Protein AF-A0A964FJA9-F1 (afdb_monomer)

Foldseek 3Di:
DDPPPQDQFAFLQRLCVVPVDDLVRVCVVVVDDSLVSVLSNDDPPDPSHDPDDRVNRNSSSVVSSVVVVVVVVD

pLDDT: mean 90.1, std 13.99, range [39.09, 98.12]

Structure (mmCIF, N/CA/C/O backbone):
data_AF-A0A964FJA9-F1
#
_entry.id   AF-A0A964FJA9-F1
#
loop_
_atom_site.group_PDB
_atom_site.id
_atom_site.type_symbol
_atom_site.label_atom_id
_atom_site.label_alt_id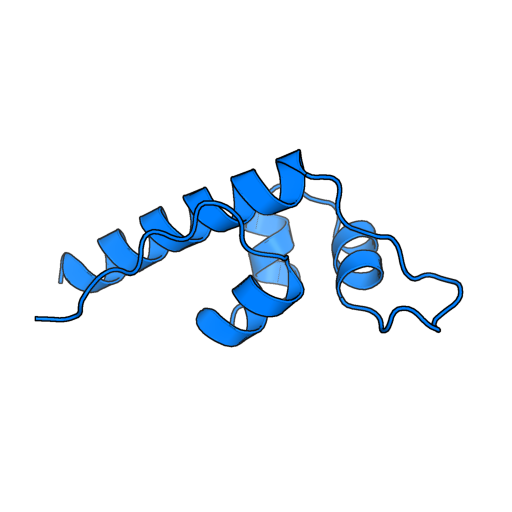
_atom_site.label_comp_id
_atom_site.label_asym_id
_atom_site.label_entity_id
_atom_site.label_seq_id
_atom_site.pdbx_PDB_ins_code
_atom_site.Cartn_x
_atom_site.Cartn_y
_atom_site.Cartn_z
_atom_site.occupancy
_atom_site.B_iso_or_equiv
_atom_site.auth_seq_id
_atom_site.auth_comp_id
_atom_site.auth_asym_id
_atom_site.auth_atom_id
_atom_site.pdbx_PDB_model_num
ATOM 1 N N . MET A 1 1 ? -16.011 -12.448 18.543 1.00 39.09 1 MET A N 1
ATOM 2 C CA . MET A 1 1 ? -14.604 -12.062 18.790 1.00 39.09 1 MET A CA 1
ATOM 3 C C . MET A 1 1 ? -13.833 -12.260 17.498 1.00 39.09 1 MET A C 1
ATOM 5 O O . MET A 1 1 ? -13.640 -13.401 17.100 1.00 39.09 1 MET A O 1
ATOM 9 N N . SER A 1 2 ? -13.486 -11.180 16.794 1.00 42.78 2 SER A N 1
ATOM 10 C CA . SER A 1 2 ? -12.674 -11.284 15.576 1.00 42.78 2 SER A CA 1
ATOM 11 C C . SER A 1 2 ? -11.206 -11.401 15.981 1.00 42.78 2 SER A C 1
ATOM 13 O O . SER A 1 2 ? -10.704 -10.572 16.738 1.00 42.78 2 SER A O 1
ATOM 15 N N . ILE A 1 3 ? -10.533 -12.465 15.551 1.00 52.31 3 ILE A N 1
ATOM 16 C CA . ILE A 1 3 ? -9.117 -12.688 15.849 1.00 52.31 3 ILE A CA 1
ATOM 17 C C . ILE A 1 3 ? -8.321 -11.709 14.982 1.00 52.31 3 ILE A C 1
ATOM 19 O O . ILE A 1 3 ? -8.192 -11.911 13.773 1.00 52.31 3 ILE A O 1
ATOM 23 N N . ILE A 1 4 ? -7.787 -10.643 15.584 1.00 59.16 4 ILE A N 1
ATOM 24 C CA . ILE A 1 4 ? -6.877 -9.727 14.891 1.00 59.16 4 ILE A CA 1
ATOM 25 C C . ILE A 1 4 ? -5.614 -10.520 14.550 1.00 59.16 4 ILE A C 1
ATOM 27 O O . ILE A 1 4 ? -4.763 -10.780 15.401 1.00 59.16 4 ILE A O 1
ATOM 31 N N . THR A 1 5 ? -5.490 -10.948 13.295 1.00 60.56 5 THR A N 1
ATOM 32 C CA . THR A 1 5 ? -4.271 -11.613 12.832 1.00 60.56 5 THR A CA 1
ATOM 33 C C . THR A 1 5 ? -3.178 -10.560 12.691 1.00 60.56 5 THR A C 1
ATOM 35 O O . THR A 1 5 ? -3.179 -9.766 11.748 1.00 60.56 5 THR A O 1
ATOM 38 N N . LEU A 1 6 ? -2.233 -10.549 13.633 1.00 66.19 6 LEU A N 1
ATOM 39 C CA . LEU A 1 6 ? -1.067 -9.667 13.607 1.00 66.19 6 LEU A CA 1
ATOM 40 C C . LEU A 1 6 ? -0.096 -10.116 12.505 1.00 66.19 6 LEU A C 1
ATOM 42 O O . LEU A 1 6 ? 0.853 -10.866 12.742 1.00 66.19 6 LEU A O 1
ATOM 46 N N . LYS A 1 7 ? -0.321 -9.657 11.271 1.00 75.75 7 LYS A N 1
ATOM 47 C CA . LYS A 1 7 ? 0.668 -9.807 10.196 1.00 75.75 7 LYS A CA 1
ATOM 48 C C . LYS A 1 7 ? 1.861 -8.883 10.470 1.00 75.75 7 LYS 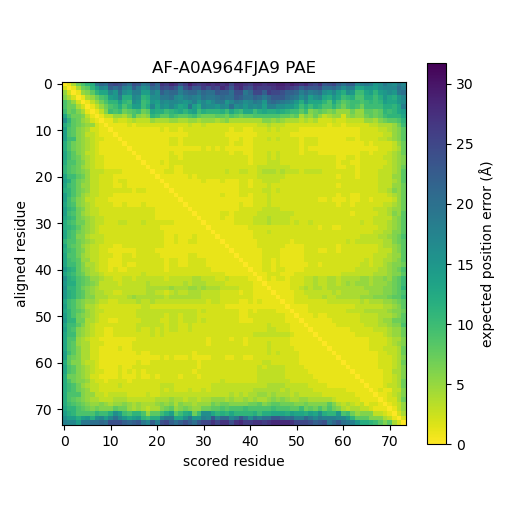A C 1
ATOM 50 O O . LYS A 1 7 ? 1.680 -7.696 10.727 1.00 75.75 7 LYS A O 1
ATOM 55 N N . LYS A 1 8 ? 3.086 -9.420 10.385 1.00 84.00 8 LYS A N 1
ATOM 56 C CA . LYS A 1 8 ? 4.341 -8.646 10.528 1.00 84.00 8 LYS A CA 1
ATOM 57 C C . LYS A 1 8 ? 4.676 -7.804 9.290 1.00 84.00 8 LYS A C 1
ATOM 59 O O . LYS A 1 8 ? 5.436 -6.845 9.391 1.00 84.00 8 LYS A O 1
ATOM 64 N N . GLN A 1 9 ? 4.157 -8.193 8.127 1.00 93.56 9 GLN A N 1
ATOM 65 C CA . GLN A 1 9 ? 4.313 -7.501 6.849 1.00 93.56 9 GLN A CA 1
ATOM 66 C C . GLN A 1 9 ? 3.035 -7.684 6.030 1.00 93.56 9 GLN A C 1
ATOM 68 O O . GLN A 1 9 ? 2.443 -8.763 6.057 1.00 93.56 9 GLN A O 1
ATOM 73 N N . ILE A 1 10 ? 2.618 -6.631 5.331 1.00 95.19 10 ILE A N 1
ATOM 74 C CA . ILE A 1 10 ? 1.473 -6.632 4.419 1.00 95.19 10 ILE A CA 1
ATOM 75 C C . ILE A 1 10 ? 1.888 -5.828 3.193 1.00 95.19 10 ILE A C 1
ATOM 77 O O . ILE A 1 10 ? 2.304 -4.677 3.326 1.00 95.19 10 ILE A O 1
ATOM 81 N N . THR A 1 11 ? 1.794 -6.413 2.005 1.00 96.25 11 THR A N 1
ATOM 82 C CA . THR A 1 11 ? 2.057 -5.667 0.765 1.00 96.25 11 THR A CA 1
ATOM 83 C C . THR A 1 11 ? 0.951 -4.633 0.503 1.00 96.25 11 THR A C 1
ATOM 85 O O . THR A 1 11 ? -0.185 -4.828 0.941 1.00 96.25 11 THR A O 1
ATOM 88 N N . PRO A 1 12 ? 1.204 -3.546 -0.251 1.00 97.06 12 PRO A N 1
ATOM 89 C CA . PRO A 1 12 ? 0.155 -2.593 -0.628 1.00 97.06 12 PRO A CA 1
ATOM 90 C C . PRO A 1 12 ? -1.051 -3.262 -1.312 1.00 97.06 12 PRO A C 1
ATOM 92 O O . PRO A 1 12 ? -2.192 -2.863 -1.078 1.00 97.06 12 PRO A O 1
ATOM 95 N N . SER A 1 13 ? -0.810 -4.305 -2.116 1.00 96.56 13 SER A N 1
ATOM 96 C CA . SER A 1 13 ? -1.855 -5.087 -2.788 1.00 96.56 13 SER A CA 1
ATOM 97 C C . SER A 1 13 ? -2.720 -5.863 -1.798 1.00 96.56 13 SER A C 1
ATOM 99 O O . SER A 1 13 ? -3.946 -5.776 -1.858 1.00 96.56 13 SER A O 1
ATOM 101 N N . GLU A 1 14 ? -2.103 -6.567 -0.844 1.00 95.94 14 GLU A N 1
ATOM 102 C CA . GLU A 1 14 ? -2.835 -7.254 0.226 1.00 95.94 14 GLU A CA 1
ATOM 103 C C . GLU A 1 14 ? -3.613 -6.266 1.099 1.00 95.94 14 GLU A C 1
ATOM 105 O O . GLU A 1 14 ? -4.781 -6.501 1.396 1.00 95.94 14 GLU A O 1
ATOM 110 N N . PHE A 1 15 ? -2.998 -5.144 1.486 1.00 96.50 15 PHE A N 1
ATOM 111 C CA . PHE A 1 15 ? -3.653 -4.108 2.285 1.00 96.50 15 PHE A CA 1
ATOM 112 C C . PHE A 1 15 ? -4.920 -3.601 1.593 1.00 96.50 15 PHE A C 1
ATOM 114 O O . PHE A 1 15 ? -5.979 -3.487 2.213 1.00 96.50 15 PHE A O 1
ATOM 121 N N . ARG A 1 16 ? -4.830 -3.325 0.289 1.00 96.81 16 ARG A N 1
ATOM 122 C CA . ARG A 1 16 ? -5.968 -2.873 -0.512 1.00 96.81 16 ARG A CA 1
ATOM 123 C C . ARG A 1 16 ? -7.079 -3.919 -0.559 1.00 96.81 16 ARG A C 1
ATOM 125 O O . ARG A 1 16 ? -8.242 -3.556 -0.416 1.00 96.81 16 ARG A O 1
ATOM 132 N N . ALA A 1 17 ? -6.731 -5.193 -0.732 1.00 95.88 17 ALA A N 1
ATOM 133 C CA . ALA A 1 17 ? -7.704 -6.283 -0.744 1.00 95.88 17 ALA A CA 1
ATOM 134 C C . ALA A 1 17 ? -8.404 -6.457 0.615 1.00 95.88 17 ALA A C 1
ATOM 136 O O . ALA A 1 17 ? -9.609 -6.679 0.654 1.00 95.88 17 ALA A O 1
ATOM 137 N N . LEU A 1 18 ? -7.667 -6.313 1.720 1.00 94.56 18 LEU A N 1
ATOM 138 C CA . LEU A 1 18 ? -8.198 -6.481 3.077 1.00 94.56 18 LEU A CA 1
ATOM 139 C C . LEU A 1 18 ? -9.084 -5.315 3.532 1.00 94.56 18 LE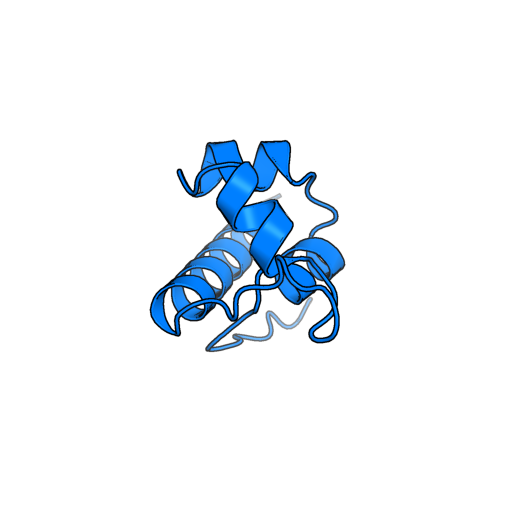U A C 1
ATOM 141 O O . LEU A 1 18 ? -10.022 -5.519 4.292 1.00 94.56 18 LEU A O 1
ATOM 145 N N . THR A 1 19 ? -8.769 -4.092 3.108 1.00 94.31 19 THR A N 1
ATOM 146 C CA . THR A 1 19 ? -9.438 -2.875 3.603 1.00 94.31 19 THR A CA 1
ATOM 147 C C . THR A 1 19 ? -10.450 -2.281 2.628 1.00 94.31 19 THR A C 1
ATOM 149 O O . THR A 1 19 ? -11.251 -1.434 3.015 1.00 94.31 19 THR A O 1
ATOM 152 N N . GLY A 1 20 ? -10.376 -2.639 1.344 1.00 95.56 20 GLY A N 1
ATOM 153 C CA . GLY A 1 20 ? -11.158 -1.999 0.285 1.00 95.56 20 GLY A CA 1
ATOM 154 C C . GLY A 1 20 ? -10.783 -0.533 0.027 1.00 95.56 20 GLY A C 1
ATOM 155 O O . GLY A 1 20 ? -11.503 0.168 -0.684 1.00 95.56 20 GLY A O 1
ATOM 156 N N . TRP A 1 21 ? -9.676 -0.030 0.589 1.00 96.75 21 TRP A N 1
ATOM 157 C CA . TRP A 1 21 ? -9.287 1.369 0.414 1.00 96.75 21 TRP A CA 1
ATOM 158 C C . TRP A 1 21 ? -8.952 1.687 -1.048 1.00 96.75 21 TRP A C 1
ATOM 160 O O . TRP A 1 21 ? -8.312 0.914 -1.763 1.00 96.75 21 TRP A O 1
ATOM 170 N N . SER A 1 22 ? -9.342 2.881 -1.495 1.00 97.44 22 SER A N 1
ATOM 171 C CA . SER A 1 22 ? -8.892 3.399 -2.785 1.00 97.44 22 SER A CA 1
ATOM 172 C C . SER A 1 22 ? -7.399 3.738 -2.738 1.00 97.44 22 SER A C 1
ATOM 174 O O . SER A 1 22 ? -6.861 4.099 -1.689 1.00 97.44 22 SER A O 1
ATOM 176 N N . VAL A 1 23 ? -6.725 3.696 -3.893 1.00 97.38 23 VAL A N 1
ATOM 177 C CA . VAL A 1 23 ? -5.306 4.091 -4.004 1.00 97.38 23 VAL A CA 1
ATOM 178 C C . VAL A 1 23 ? -5.103 5.544 -3.553 1.00 97.38 23 VAL A C 1
ATOM 180 O O . VAL A 1 23 ? -4.090 5.874 -2.943 1.00 97.38 23 VAL A O 1
ATOM 183 N N . TYR A 1 24 ? -6.106 6.400 -3.774 1.00 97.62 24 TYR A N 1
ATOM 184 C CA . TYR A 1 24 ? -6.121 7.770 -3.268 1.00 97.62 24 TYR A CA 1
ATOM 185 C C . TYR A 1 24 ? -6.125 7.831 -1.739 1.00 97.62 24 TYR A C 1
ATOM 187 O O . TYR A 1 24 ? -5.295 8.529 -1.161 1.00 97.62 24 TYR A O 1
ATOM 195 N N . LYS A 1 25 ? -7.004 7.067 -1.072 1.00 97.81 25 LYS A N 1
ATOM 196 C CA . LYS A 1 25 ? -7.034 7.002 0.396 1.00 97.81 25 LYS A CA 1
ATOM 197 C C . LYS A 1 25 ? -5.712 6.471 0.945 1.00 97.81 25 LYS A C 1
ATOM 199 O O . LYS A 1 25 ? -5.158 7.063 1.864 1.00 97.81 25 LYS A O 1
ATOM 204 N N . MET A 1 26 ? -5.173 5.411 0.340 1.00 97.75 26 MET A N 1
ATOM 205 C CA . MET A 1 26 ? -3.854 4.887 0.700 1.00 97.75 26 MET A CA 1
ATOM 206 C C . MET A 1 26 ? -2.779 5.974 0.593 1.00 97.75 26 MET A C 1
ATOM 208 O O . MET A 1 26 ? -2.016 6.155 1.536 1.00 97.75 26 MET A O 1
ATOM 212 N N . SER A 1 27 ? -2.745 6.733 -0.506 1.00 98.12 27 SER A N 1
ATOM 213 C CA . SER A 1 27 ? -1.778 7.822 -0.696 1.00 98.12 27 SER A CA 1
ATOM 214 C C . SER A 1 27 ? -1.918 8.915 0.360 1.00 98.12 27 SER A C 1
ATOM 216 O O . SER A 1 27 ? -0.926 9.303 0.961 1.00 98.12 27 SER A O 1
ATOM 218 N N . ARG A 1 28 ? -3.149 9.358 0.641 1.00 97.69 28 ARG A N 1
ATOM 219 C CA . ARG A 1 28 ? -3.430 10.410 1.630 1.00 97.69 28 ARG A CA 1
ATOM 220 C C . ARG A 1 28 ? -3.064 10.031 3.061 1.00 97.69 28 ARG A C 1
ATOM 222 O O . ARG A 1 28 ? -2.715 10.915 3.824 1.00 97.69 28 ARG A O 1
ATOM 229 N N . VAL A 1 29 ? -3.193 8.757 3.429 1.00 96.50 29 VAL A N 1
ATOM 230 C CA . VAL A 1 29 ? -2.928 8.292 4.801 1.00 96.50 29 VAL A CA 1
ATOM 231 C C . VAL A 1 29 ? -1.466 7.884 4.997 1.00 96.50 29 VAL A C 1
ATOM 233 O O . VAL A 1 29 ? -0.927 8.030 6.087 1.00 96.50 29 VAL A O 1
ATOM 236 N N . SER A 1 30 ? -0.820 7.353 3.957 1.00 95.12 30 SER A N 1
ATOM 237 C CA . SER A 1 30 ? 0.571 6.880 4.033 1.00 95.12 30 SER A CA 1
ATOM 238 C C . SER A 1 30 ? 1.622 7.922 3.655 1.00 95.12 30 SER A C 1
ATOM 240 O O . SER A 1 30 ? 2.809 7.641 3.793 1.00 95.12 30 SER A O 1
ATOM 242 N N . ASP A 1 31 ? 1.204 9.055 3.082 1.00 95.75 31 ASP A N 1
ATOM 243 C CA . ASP A 1 31 ? 2.056 10.026 2.380 1.00 95.75 31 ASP A CA 1
ATOM 244 C C . ASP A 1 31 ? 2.932 9.422 1.261 1.00 95.75 31 ASP A C 1
ATOM 246 O O . ASP A 1 31 ? 3.827 10.072 0.713 1.00 95.75 31 ASP A O 1
ATOM 250 N N . ILE A 1 32 ? 2.658 8.181 0.842 1.00 96.94 32 ILE A N 1
ATOM 251 C CA . ILE A 1 32 ? 3.311 7.579 -0.317 1.00 96.94 32 ILE A CA 1
ATOM 252 C C . ILE A 1 32 ? 2.713 8.213 -1.581 1.00 96.94 32 ILE A C 1
ATOM 254 O O . ILE A 1 32 ? 1.485 8.218 -1.742 1.00 96.94 32 ILE A O 1
ATOM 258 N N . PRO A 1 33 ? 3.542 8.690 -2.530 1.00 97.88 33 PRO A N 1
ATOM 259 C CA . PRO A 1 33 ? 3.046 9.254 -3.779 1.00 97.88 33 PRO A CA 1
ATOM 260 C C . PRO A 1 33 ? 2.133 8.283 -4.535 1.00 97.88 33 PRO A C 1
ATOM 262 O O . PRO A 1 33 ? 2.464 7.105 -4.694 1.00 97.88 33 PRO A O 1
ATOM 265 N N . LEU A 1 34 ? 1.020 8.797 -5.074 1.00 97.56 34 LEU A N 1
ATOM 266 C CA . LEU A 1 34 ? 0.053 8.032 -5.877 1.00 97.56 34 LEU A CA 1
ATOM 267 C C . LEU A 1 34 ? 0.729 7.157 -6.939 1.00 97.56 34 LEU A C 1
ATOM 269 O O . LEU A 1 34 ? 0.413 5.977 -7.068 1.00 97.56 34 LEU A O 1
ATOM 273 N N . GLN A 1 35 ? 1.691 7.721 -7.675 1.00 97.12 35 GLN A N 1
ATOM 274 C CA . GLN A 1 35 ? 2.400 6.998 -8.729 1.00 97.12 35 GLN A CA 1
ATOM 275 C C . GLN A 1 35 ? 3.193 5.800 -8.189 1.00 97.12 35 GLN A C 1
ATOM 277 O O . GLN A 1 35 ? 3.216 4.746 -8.822 1.00 97.12 35 GLN A O 1
ATOM 282 N N . SER A 1 36 ? 3.816 5.938 -7.016 1.00 97.56 36 SER A N 1
ATOM 283 C CA . SER A 1 36 ? 4.538 4.841 -6.368 1.00 97.56 36 SER A CA 1
ATOM 284 C C . SER A 1 36 ? 3.583 3.718 -5.978 1.00 97.56 36 SER A C 1
ATOM 286 O O . SER A 1 36 ? 3.875 2.558 -6.252 1.00 97.56 36 SER A O 1
ATOM 288 N N . LEU A 1 37 ? 2.409 4.050 -5.432 1.00 97.75 37 LEU A N 1
ATOM 289 C CA . LEU A 1 37 ? 1.387 3.052 -5.110 1.00 97.75 37 LEU A CA 1
ATOM 290 C C . LEU A 1 37 ? 0.873 2.339 -6.362 1.00 97.75 37 LEU A C 1
ATOM 292 O O . LEU A 1 37 ? 0.795 1.117 -6.365 1.00 97.75 37 LEU A O 1
ATOM 296 N N . TYR A 1 38 ? 0.593 3.059 -7.452 1.00 97.88 38 TYR A N 1
ATOM 297 C CA . TYR A 1 38 ? 0.217 2.414 -8.714 1.00 97.88 38 TYR A CA 1
ATOM 298 C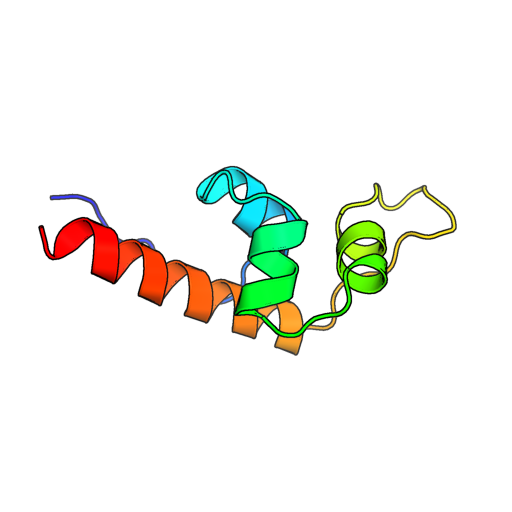 C . TYR A 1 38 ? 1.302 1.471 -9.242 1.00 97.88 38 TYR A C 1
ATOM 300 O O . TYR A 1 38 ? 0.974 0.421 -9.785 1.00 97.88 38 TYR A O 1
ATOM 308 N N . ASN A 1 39 ? 2.580 1.804 -9.054 1.00 98.06 39 ASN A N 1
ATOM 309 C CA . ASN A 1 39 ? 3.686 0.927 -9.435 1.00 98.06 39 ASN A CA 1
ATOM 310 C C . ASN A 1 39 ? 3.763 -0.337 -8.564 1.00 98.06 39 ASN A C 1
ATOM 312 O O . ASN A 1 39 ? 4.052 -1.411 -9.082 1.00 98.06 39 ASN A O 1
ATOM 316 N N . TYR A 1 40 ? 3.470 -0.224 -7.267 1.00 97.56 40 TYR A N 1
ATOM 317 C CA . TYR A 1 40 ? 3.436 -1.353 -6.328 1.00 97.56 40 TYR A CA 1
ATOM 318 C C . TYR A 1 40 ? 2.257 -2.301 -6.560 1.00 97.56 40 TYR A C 1
ATOM 320 O O . TYR A 1 40 ? 2.344 -3.482 -6.242 1.00 97.56 40 TYR A O 1
ATOM 328 N N . LEU A 1 41 ? 1.151 -1.776 -7.089 1.00 96.56 41 LEU A N 1
ATOM 329 C CA . LEU A 1 41 ? -0.094 -2.513 -7.315 1.00 96.56 41 LEU A CA 1
ATOM 330 C C . LEU A 1 41 ? -0.176 -3.175 -8.700 1.00 96.56 41 LEU A C 1
ATOM 332 O O . LEU A 1 41 ? -1.167 -3.840 -8.996 1.00 96.56 41 LEU A O 1
ATOM 336 N N . LYS A 1 42 ? 0.822 -2.961 -9.561 1.00 96.38 42 LYS A N 1
ATOM 337 C CA . LYS A 1 42 ? 0.925 -3.624 -10.866 1.00 96.38 42 LYS A CA 1
ATOM 338 C C . LYS A 1 42 ? 1.348 -5.086 -10.713 1.00 96.38 42 LYS A C 1
ATOM 340 O O . LYS A 1 42 ? 1.915 -5.472 -9.694 1.00 96.38 42 LYS A O 1
ATOM 345 N N . SER A 1 43 ? 1.088 -5.882 -11.743 1.00 94.50 43 SER A N 1
ATOM 346 C CA . SER A 1 43 ? 1.587 -7.255 -11.829 1.00 94.50 43 SER A CA 1
ATOM 347 C C . SER A 1 43 ? 3.111 -7.271 -12.050 1.00 94.50 43 SER A C 1
ATOM 349 O O . SER A 1 43 ? 3.612 -6.356 -12.705 1.00 94.50 43 SER A O 1
ATOM 351 N N . PRO A 1 44 ? 3.858 -8.276 -11.548 1.00 94.25 44 PRO A N 1
ATOM 352 C CA . PRO A 1 44 ? 5.322 -8.326 -11.670 1.00 94.25 44 PRO A CA 1
ATOM 353 C C . PRO A 1 44 ? 5.881 -8.312 -13.101 1.00 94.25 44 PRO A C 1
ATOM 355 O O . PRO A 1 44 ? 7.039 -7.955 -13.302 1.00 94.25 44 PRO A O 1
ATOM 358 N N . ASP A 1 45 ? 5.074 -8.694 -14.089 1.00 96.00 45 ASP A N 1
ATOM 359 C CA . ASP A 1 45 ? 5.383 -8.664 -15.521 1.00 96.00 45 ASP A CA 1
ATOM 360 C C . ASP A 1 45 ? 5.219 -7.271 -16.161 1.00 96.00 45 ASP A C 1
ATOM 362 O O . ASP A 1 45 ? 5.705 -7.036 -17.268 1.00 96.00 45 ASP A O 1
ATOM 366 N N . ASP A 1 46 ? 4.583 -6.314 -15.477 1.00 97.12 46 ASP A N 1
ATOM 367 C CA . ASP A 1 46 ? 4.434 -4.946 -15.974 1.00 97.12 46 ASP A CA 1
ATOM 368 C C . ASP A 1 46 ? 5.775 -4.188 -15.883 1.00 97.12 46 ASP A C 1
ATOM 370 O O . ASP A 1 46 ? 6.383 -4.121 -14.814 1.00 97.12 46 ASP A O 1
ATOM 374 N N . PRO A 1 47 ? 6.237 -3.503 -16.945 1.00 96.06 47 PRO A N 1
ATOM 375 C CA . PRO A 1 47 ? 7.528 -2.800 -16.934 1.00 96.06 47 PRO A CA 1
ATOM 376 C C . PRO A 1 47 ? 7.612 -1.660 -15.900 1.00 96.06 47 PRO A C 1
ATOM 378 O O . PRO A 1 47 ? 8.702 -1.224 -15.502 1.00 96.06 47 PRO A O 1
ATOM 381 N N . ARG A 1 48 ? 6.463 -1.142 -15.453 1.00 96.50 48 ARG A N 1
ATOM 382 C CA . ARG A 1 48 ? 6.371 -0.109 -14.412 1.00 96.50 48 ARG A CA 1
ATOM 383 C C . ARG A 1 48 ? 6.194 -0.703 -13.017 1.00 96.50 48 ARG A C 1
ATOM 385 O O . ARG A 1 48 ? 6.152 0.070 -12.060 1.00 96.50 48 ARG A O 1
ATOM 392 N N . TYR A 1 49 ? 6.101 -2.026 -12.890 1.00 97.44 49 TYR A N 1
ATOM 393 C CA . TYR A 1 49 ? 6.068 -2.693 -11.599 1.00 97.44 49 TYR A CA 1
ATOM 394 C C . TYR A 1 49 ? 7.300 -2.337 -10.782 1.00 97.44 49 TYR A C 1
ATOM 396 O O . TYR A 1 49 ? 8.426 -2.272 -11.289 1.00 97.44 49 TYR A O 1
ATOM 404 N N . ARG A 1 50 ? 7.085 -2.084 -9.497 1.00 97.19 50 ARG A N 1
ATOM 405 C CA . ARG A 1 50 ? 8.163 -1.904 -8.533 1.00 97.19 50 ARG A CA 1
ATOM 406 C C . ARG A 1 50 ? 7.838 -2.745 -7.311 1.00 97.19 50 ARG A C 1
ATOM 408 O O . ARG A 1 50 ? 6.782 -2.567 -6.720 1.00 97.19 50 ARG A O 1
ATOM 415 N N . GLU A 1 51 ? 8.761 -3.616 -6.919 1.00 95.94 51 GLU A N 1
ATOM 416 C CA . GLU A 1 51 ? 8.641 -4.348 -5.659 1.00 95.94 51 GLU A CA 1
ATOM 417 C C . GLU A 1 51 ? 8.664 -3.341 -4.490 1.00 95.94 51 GLU A C 1
ATOM 419 O O . GLU A 1 51 ? 9.585 -2.510 -4.400 1.00 95.94 51 GLU A O 1
ATOM 424 N N . PRO A 1 52 ? 7.666 -3.361 -3.592 1.00 96.00 52 PRO A N 1
ATOM 425 C CA . PRO A 1 52 ? 7.679 -2.536 -2.397 1.00 96.00 52 PRO A CA 1
ATOM 426 C C . PRO A 1 52 ? 8.878 -2.873 -1.510 1.00 96.00 52 PRO A C 1
ATOM 428 O O . PRO A 1 52 ? 9.153 -4.029 -1.189 1.00 96.00 52 PRO A O 1
ATOM 431 N N . LYS A 1 53 ? 9.585 -1.846 -1.034 1.00 96.50 53 LYS A N 1
ATOM 432 C CA . LYS A 1 53 ? 10.684 -2.057 -0.083 1.00 96.50 53 LYS A CA 1
ATOM 433 C C . LYS A 1 53 ? 10.146 -2.663 1.225 1.00 96.50 53 LYS A C 1
ATOM 435 O O . LYS A 1 53 ? 9.049 -2.299 1.647 1.00 96.50 53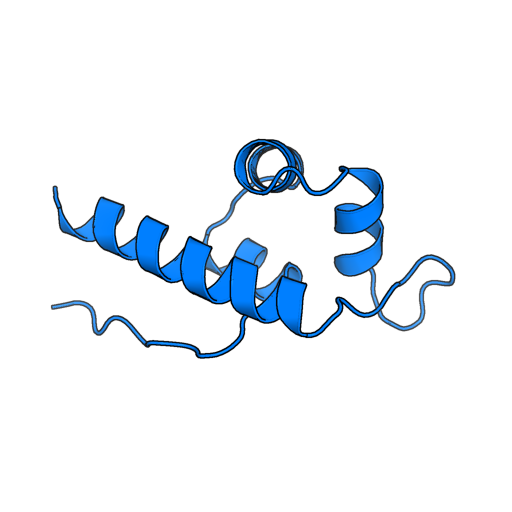 LYS A O 1
ATOM 440 N N . PRO A 1 54 ? 10.933 -3.466 1.968 1.00 95.81 54 PRO A N 1
ATOM 441 C CA . PRO A 1 54 ? 10.460 -4.104 3.201 1.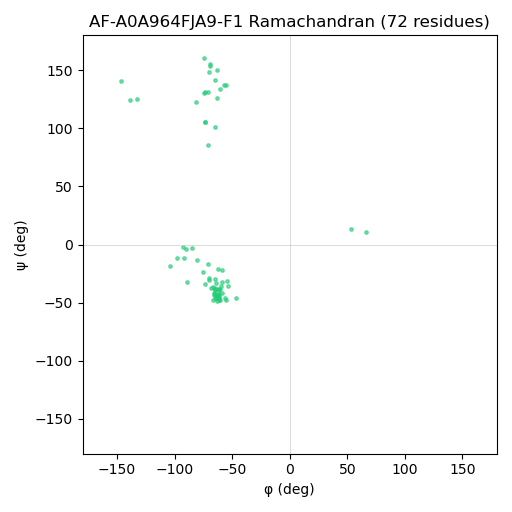00 95.81 54 PRO A CA 1
ATOM 442 C C . PRO A 1 54 ? 9.872 -3.145 4.248 1.00 95.81 54 PRO A C 1
ATOM 444 O O . PRO A 1 54 ? 8.962 -3.517 4.984 1.00 95.81 54 PRO A O 1
ATOM 447 N N . PHE A 1 55 ? 10.361 -1.902 4.330 1.00 95.62 55 PHE A N 1
ATOM 448 C CA . PHE A 1 55 ? 9.793 -0.910 5.249 1.00 95.62 55 PHE A CA 1
ATOM 449 C C . PHE A 1 55 ? 8.391 -0.437 4.833 1.00 95.62 55 PHE A C 1
ATOM 451 O O . PHE A 1 55 ? 7.592 -0.145 5.713 1.00 95.62 55 PHE A O 1
ATOM 458 N N . ILE A 1 56 ? 8.073 -0.415 3.531 1.00 96.56 56 ILE A N 1
ATOM 459 C CA . ILE A 1 56 ? 6.725 -0.122 3.020 1.00 96.56 56 ILE A CA 1
ATOM 460 C C . ILE A 1 56 ? 5.770 -1.229 3.480 1.00 96.56 56 ILE A C 1
ATOM 462 O O . ILE A 1 56 ? 4.711 -0.939 4.028 1.00 96.56 56 ILE A O 1
ATOM 466 N N . ASN A 1 57 ? 6.180 -2.496 3.351 1.00 96.88 57 ASN A N 1
ATOM 467 C CA . ASN A 1 57 ? 5.357 -3.634 3.777 1.00 96.88 57 ASN A CA 1
ATOM 468 C C . ASN A 1 57 ? 5.136 -3.663 5.297 1.00 96.88 57 ASN A C 1
ATOM 470 O O . ASN A 1 57 ? 4.054 -4.010 5.772 1.00 96.88 57 ASN A O 1
ATOM 474 N N . ARG A 1 58 ? 6.154 -3.287 6.083 1.00 96.25 58 ARG A N 1
ATOM 475 C CA . ARG A 1 58 ? 6.007 -3.119 7.539 1.00 96.25 58 ARG A CA 1
ATOM 476 C C . ARG A 1 58 ? 5.077 -1.960 7.884 1.00 96.25 58 ARG A C 1
ATOM 478 O O . ARG A 1 58 ? 4.240 -2.106 8.767 1.00 96.25 58 ARG A O 1
ATOM 485 N N . PHE A 1 59 ? 5.194 -0.837 7.180 1.00 96.12 59 PHE A N 1
ATOM 486 C CA . PHE A 1 59 ? 4.330 0.319 7.388 1.00 96.12 59 PHE A CA 1
ATOM 487 C C . PHE A 1 59 ? 2.854 -0.021 7.127 1.00 96.12 59 PHE A C 1
ATOM 489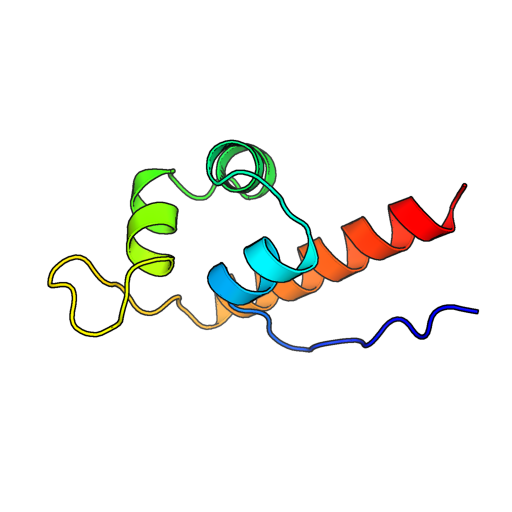 O O . PHE A 1 59 ? 2.012 0.234 7.983 1.00 96.12 59 PHE A O 1
ATOM 496 N N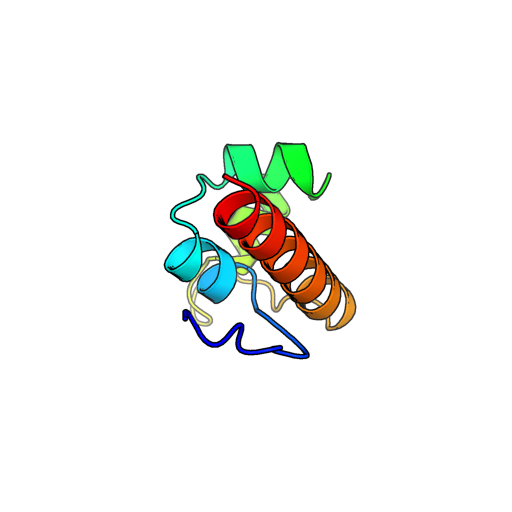 . PHE A 1 60 ? 2.536 -0.683 6.010 1.00 96.69 60 PHE A N 1
ATOM 497 C CA . PHE A 1 60 ? 1.162 -1.115 5.724 1.00 96.69 60 PHE A CA 1
ATOM 498 C C . PHE A 1 60 ? 0.638 -2.165 6.710 1.00 96.69 60 PHE A C 1
ATOM 500 O O . PHE A 1 60 ? -0.557 -2.176 7.001 1.00 96.69 60 PHE A O 1
ATOM 507 N N . ALA A 1 61 ? 1.508 -3.008 7.276 1.00 95.31 61 ALA A N 1
ATOM 508 C CA . ALA A 1 61 ? 1.118 -3.913 8.354 1.00 95.31 61 ALA A CA 1
ATOM 509 C C . ALA A 1 61 ? 0.680 -3.158 9.617 1.00 95.31 61 ALA A C 1
ATOM 511 O O . ALA A 1 61 ? -0.369 -3.471 10.177 1.00 95.31 61 ALA A O 1
ATOM 512 N N . VAL A 1 62 ? 1.441 -2.139 10.032 1.00 94.50 62 VAL A N 1
ATOM 513 C CA . VAL A 1 62 ? 1.079 -1.270 11.166 1.00 94.50 62 VAL A CA 1
ATOM 514 C C . VAL A 1 62 ? -0.219 -0.523 10.873 1.00 94.50 62 VAL A C 1
ATOM 516 O O . VAL A 1 62 ? -1.130 -0.527 11.696 1.00 94.50 62 VAL A O 1
ATOM 519 N N . LEU A 1 63 ? -0.344 0.057 9.677 1.00 94.62 63 LEU A N 1
ATOM 520 C CA . LEU A 1 63 ? -1.538 0.801 9.287 1.00 94.62 63 LEU A CA 1
ATOM 521 C C . LEU A 1 63 ? -2.797 -0.076 9.305 1.00 94.62 63 LEU A C 1
ATOM 523 O O . LEU A 1 63 ? -3.860 0.371 9.726 1.00 94.62 63 LEU A O 1
ATOM 527 N N . TYR A 1 64 ? -2.676 -1.338 8.888 1.00 94.44 64 TYR A N 1
ATOM 528 C CA . TYR A 1 64 ? -3.782 -2.289 8.941 1.00 94.44 64 TYR A CA 1
ATOM 529 C C . TYR A 1 64 ? -4.192 -2.604 10.378 1.00 94.44 64 TYR A C 1
ATOM 531 O O . TYR A 1 64 ? -5.380 -2.625 10.676 1.00 94.44 64 TYR A O 1
ATOM 539 N N . GLN A 1 65 ? -3.228 -2.811 11.279 1.00 91.94 65 GLN A N 1
ATOM 540 C CA . GLN A 1 65 ? -3.514 -3.065 12.693 1.00 91.94 65 GLN A CA 1
ATOM 541 C C . GLN A 1 65 ? -4.247 -1.888 13.344 1.00 91.94 65 GLN A C 1
ATOM 543 O O . GLN A 1 65 ? -5.225 -2.110 14.053 1.00 91.94 65 GLN A O 1
ATOM 548 N N . LEU A 1 66 ? -3.823 -0.652 13.055 1.00 90.94 66 LEU A N 1
ATOM 549 C CA . LEU A 1 66 ? -4.502 0.558 13.528 1.00 90.94 66 LEU A CA 1
ATOM 550 C C . LEU A 1 66 ? -5.937 0.635 12.998 1.00 90.94 66 LEU A C 1
ATOM 552 O O . LEU A 1 66 ? -6.867 0.809 13.776 1.00 90.94 66 LEU A O 1
ATOM 556 N N . HIS A 1 67 ? -6.130 0.404 11.698 1.00 90.19 67 HIS A N 1
ATOM 557 C CA . HIS A 1 67 ? -7.461 0.407 11.096 1.00 90.19 67 HIS A CA 1
ATOM 558 C C . HIS A 1 67 ? -8.384 -0.674 11.683 1.00 90.19 67 HIS A C 1
ATOM 560 O O . HIS A 1 67 ? -9.566 -0.431 11.898 1.00 90.19 67 HIS A O 1
ATOM 566 N N . GLN A 1 68 ? -7.863 -1.871 11.969 1.00 88.31 68 GLN A N 1
ATOM 567 C CA . GLN A 1 68 ? -8.643 -2.927 12.623 1.00 88.31 68 GLN A CA 1
ATOM 568 C C . GLN A 1 68 ? -9.015 -2.556 14.064 1.00 88.31 68 GLN A C 1
ATOM 570 O O . GLN A 1 68 ? -10.113 -2.886 14.497 1.00 88.31 68 GLN A O 1
ATOM 575 N N . ALA A 1 69 ? -8.132 -1.874 14.798 1.00 85.00 69 ALA A N 1
ATOM 576 C CA . ALA A 1 69 ? -8.428 -1.411 16.151 1.00 85.00 69 ALA A CA 1
ATOM 577 C C . ALA A 1 69 ? -9.551 -0.360 16.167 1.00 85.00 69 ALA A C 1
ATOM 579 O O . ALA A 1 69 ? -10.424 -0.435 17.026 1.00 85.00 69 ALA A O 1
ATOM 580 N N . GLU A 1 70 ? -9.573 0.556 15.192 1.00 84.12 70 GLU A N 1
ATOM 581 C CA . GLU A 1 70 ? -10.675 1.517 15.013 1.00 84.12 70 GLU A CA 1
ATOM 582 C C . GLU A 1 70 ? -12.018 0.808 14.793 1.00 84.12 70 GLU A C 1
ATOM 584 O O . GLU A 1 70 ? -13.013 1.190 15.392 1.00 84.12 70 GLU A O 1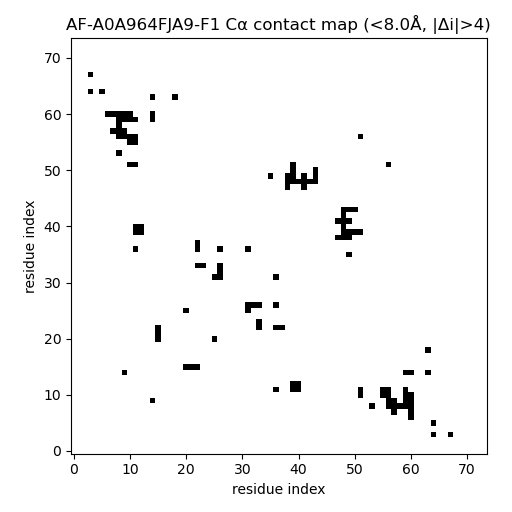
ATOM 589 N N . LEU A 1 71 ? -12.044 -0.263 13.992 1.00 79.62 71 LEU A N 1
ATOM 590 C CA . LEU A 1 71 ? -13.269 -1.022 13.701 1.00 79.62 71 LEU A CA 1
ATOM 591 C C . LEU A 1 71 ? -13.795 -1.857 14.882 1.00 79.62 71 LEU A C 1
ATOM 593 O O . LEU A 1 71 ? -14.927 -2.327 14.827 1.00 79.62 71 LEU A O 1
ATOM 597 N N . VAL A 1 72 ? -12.973 -2.108 15.905 1.00 72.94 72 VAL A N 1
ATOM 598 C CA . VAL A 1 72 ? -13.343 -2.885 17.106 1.00 72.94 72 VAL A CA 1
ATOM 599 C C . VAL A 1 72 ? -13.725 -1.967 18.278 1.00 72.94 72 VAL A C 1
ATOM 601 O O . VAL A 1 72 ? -14.235 -2.448 19.286 1.00 72.94 72 VAL A O 1
ATOM 604 N N . GLY A 1 73 ? -13.453 -0.663 18.166 1.00 59.91 73 GLY A N 1
ATOM 605 C CA . GLY A 1 73 ? -13.736 0.342 19.194 1.00 59.91 73 GLY A CA 1
ATOM 606 C C . GLY A 1 73 ? -15.152 0.931 19.177 1.00 59.91 73 GLY A C 1
ATOM 607 O O . GLY A 1 73 ? -15.446 1.727 20.067 1.00 59.91 73 GLY A O 1
ATOM 608 N N . ASP A 1 74 ? -15.990 0.542 18.210 1.00 46.56 74 ASP A N 1
ATOM 609 C CA . ASP A 1 74 ? -17.440 0.811 18.135 1.00 46.56 74 ASP A CA 1
ATOM 610 C C . ASP A 1 74 ? -18.257 -0.425 18.566 1.00 46.56 74 ASP A C 1
ATOM 612 O O . ASP A 1 74 ? -19.402 -0.247 19.045 1.00 46.56 74 ASP A O 1
#

Nearest PDB structures (foldseek):
  7fa3-assembly1_A  TM=6.265E-01  e=5.336E-01  Pseudomonas phage JBD30
  7fa3-assembly1_B  TM=6.436E-01  e=6.035E-01  Pseudomonas phage JBD30
  7vjn-assembly1_A  TM=6.433E-01  e=9.287E-01  Pseudomonas phage JBD30
  7vjn-assembly1_B  TM=5.630E-01  e=9.287E-01  Pseudomonas phage JBD30
  1rth-assembly1_B  TM=3.212E-01  e=8.010E+00  Human immunodeficiency virus 1

Sequence (74 aa):
MSIITLKKQITPSEFRALTGWSVYKMSRVSDIPLQSLYNYLKSPDDPRYREPKPFINRFFAVLYQLHQAELVGD

Radius of gyration: 12.75 Å; Cα contacts (8 Å, |Δi|>4): 66; chains: 1; bounding box: 28×23×36 Å

Solvent-accessible surface area (backbone atoms only — not comparable to full-atom values): 4452 Å² total; per-residue (Å²): 134,84,82,82,76,84,55,80,57,27,49,74,51,55,46,33,70,74,67,68,55,50,68,66,56,50,20,72,74,66,72,47,55,58,68,58,53,57,20,44,60,43,55,90,87,42,93,66,36,41,85,71,53,72,67,54,18,34,48,44,20,52,53,48,54,53,56,52,51,61,73,69,73,118

Mean predicted aligned error: 4.55 Å

Secondary structure (DSSP, 8-state):
-------S---HHHHHHHH---HHHHHHHH---HHHHHHHTS-TTSTT--PPPHHHHHHHHHHHHHHHHHHH--